Protein AF-A0A373NQC6-F1 (afdb_monomer)

Secondary structure (DSSP, 8-state):
-HHHHHHHHHHSPPSPPSS--HHHHHHHHHHHHHHHHHHHS-GGG-PEETTT-PPPPP-TTS-GGGSPEEEEEETT-SS-EEEEEEETTEEEEEETTEEEE--EEEEEEPPPP-----

Sequence (118 aa):
MKIFLKTLDKLKKPEPSEHECKYDKGWNDAIKKVEELICSYSSADMRIPTDVKLPPEPDKGENPGDWKEYAVTIDGGVLTTSLTYLGDGEWGSVEAYGFEYYPVIAWQPMPPVYKTGR

pLDDT: mean 79.42, std 12.36, range [43.38, 93.25]

Mean predicted aligned error: 12.77 Å

Solvent-accessible surface area (backbone atoms only — not comparable to full-atom values): 7476 Å² total; per-residue (Å²): 109,74,68,58,53,57,52,55,60,71,69,49,72,78,82,83,61,101,73,80,56,78,62,57,62,55,50,43,52,51,52,50,53,50,52,52,55,58,67,67,54,54,83,86,72,66,50,42,39,46,92,80,49,72,79,82,73,60,64,86,87,55,61,74,86,77,55,66,58,25,40,29,34,37,68,95,48,92,62,73,48,74,34,29,64,71,35,100,89,41,33,23,45,81,50,102,89,50,72,52,78,52,64,62,51,25,34,37,78,54,75,80,78,85,72,79,85,127

Structure (mmCIF, N/CA/C/O backbone):
data_AF-A0A373NQC6-F1
#
_entry.id   AF-A0A373NQC6-F1
#
loop_
_atom_site.group_PDB
_atom_site.id
_atom_site.type_symbol
_atom_site.label_atom_id
_atom_site.lab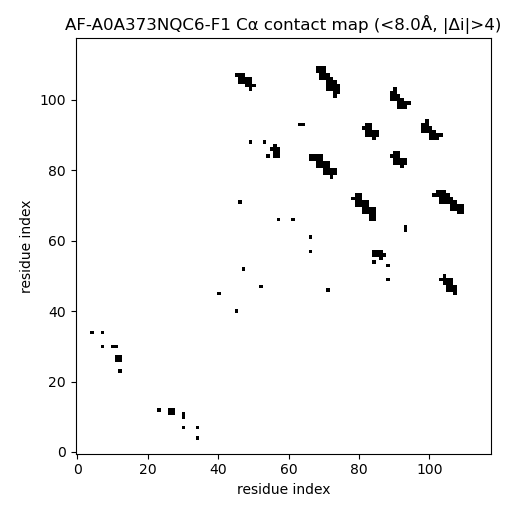el_alt_id
_atom_site.label_comp_id
_atom_site.label_asym_id
_atom_site.label_entity_id
_atom_site.label_seq_id
_atom_site.pdbx_PDB_ins_code
_atom_site.Cartn_x
_atom_site.Cartn_y
_atom_site.Cartn_z
_atom_site.occupancy
_atom_site.B_iso_or_equiv
_atom_site.auth_seq_id
_atom_site.auth_comp_id
_atom_site.auth_asym_id
_atom_site.auth_atom_id
_atom_site.pdbx_PDB_model_num
ATOM 1 N N . MET A 1 1 ? -2.101 6.024 9.386 1.00 64.69 1 MET A N 1
ATOM 2 C CA . MET A 1 1 ? -2.944 5.763 10.578 1.00 64.69 1 MET A CA 1
ATOM 3 C C . MET A 1 1 ? -3.332 6.996 11.404 1.00 64.69 1 MET A C 1
ATOM 5 O O . MET A 1 1 ? -4.506 7.125 11.722 1.00 64.69 1 MET A O 1
ATOM 9 N N . LYS A 1 2 ? -2.421 7.939 11.714 1.00 62.31 2 LYS A N 1
ATOM 10 C CA . LYS A 1 2 ? -2.741 9.141 12.529 1.00 62.31 2 LYS A CA 1
ATOM 11 C C . LYS A 1 2 ? -3.939 9.963 12.026 1.00 62.31 2 LYS A C 1
ATOM 13 O O . LYS A 1 2 ? -4.661 10.531 12.832 1.00 62.31 2 LYS A O 1
ATOM 18 N N . ILE A 1 3 ? -4.151 10.029 10.709 1.00 70.19 3 ILE A N 1
ATOM 19 C CA . ILE A 1 3 ? -5.297 10.735 10.111 1.00 70.19 3 ILE A CA 1
ATOM 20 C C . ILE A 1 3 ? -6.610 10.003 10.419 1.00 70.19 3 ILE A C 1
ATOM 22 O O . ILE A 1 3 ? -7.570 10.644 10.821 1.00 70.19 3 ILE A O 1
ATOM 26 N N . PHE A 1 4 ? -6.635 8.671 10.306 1.00 69.38 4 PHE A N 1
ATOM 27 C CA . PHE A 1 4 ? -7.820 7.860 10.599 1.00 69.38 4 PHE A CA 1
ATOM 28 C C . PHE A 1 4 ? -8.209 7.930 12.081 1.00 69.38 4 PHE A C 1
ATOM 30 O O . PHE A 1 4 ? -9.370 8.169 12.389 1.00 69.38 4 PHE A O 1
ATOM 37 N N . LEU A 1 5 ? -7.231 7.840 12.992 1.00 76.94 5 LEU A N 1
ATOM 38 C CA . LEU A 1 5 ? -7.463 8.010 14.434 1.00 76.94 5 LEU A CA 1
ATOM 39 C C . LEU A 1 5 ? -8.009 9.409 14.764 1.00 76.94 5 LEU A C 1
ATOM 41 O O . LEU A 1 5 ? -8.967 9.536 15.513 1.00 76.94 5 LEU A O 1
ATOM 45 N N . LYS A 1 6 ? -7.475 10.465 14.133 1.00 79.06 6 LYS A N 1
ATOM 46 C CA . LYS A 1 6 ? -8.026 11.827 14.262 1.00 79.06 6 LYS A CA 1
ATOM 47 C C . LYS A 1 6 ? -9.458 11.945 13.737 1.00 79.06 6 LYS A C 1
ATOM 49 O O . LYS A 1 6 ? -10.202 12.800 14.205 1.00 79.06 6 LYS A O 1
ATOM 54 N N . THR A 1 7 ? -9.834 11.150 12.739 1.00 82.06 7 THR A N 1
ATOM 55 C CA . THR A 1 7 ? -11.209 11.119 12.229 1.00 82.06 7 THR A CA 1
ATOM 56 C C . THR A 1 7 ? -12.134 10.358 13.176 1.00 82.06 7 THR A C 1
ATOM 58 O O . THR A 1 7 ? -13.230 10.844 13.428 1.00 82.06 7 THR A O 1
ATOM 61 N N . LEU A 1 8 ? -11.696 9.228 13.744 1.00 83.94 8 LEU A N 1
ATOM 62 C CA . LEU A 1 8 ? -12.451 8.491 14.767 1.00 83.94 8 LEU A CA 1
ATOM 63 C C . LEU A 1 8 ? -12.727 9.351 16.001 1.00 83.94 8 LEU A C 1
ATOM 65 O O . LEU A 1 8 ? -13.844 9.353 16.510 1.00 83.94 8 LEU A O 1
ATOM 69 N N . ASP A 1 9 ? -11.747 10.145 16.425 1.00 83.44 9 ASP A N 1
ATOM 70 C CA . ASP A 1 9 ? -11.895 11.033 17.576 1.00 83.44 9 ASP A CA 1
ATOM 71 C C . ASP A 1 9 ? -12.999 12.086 17.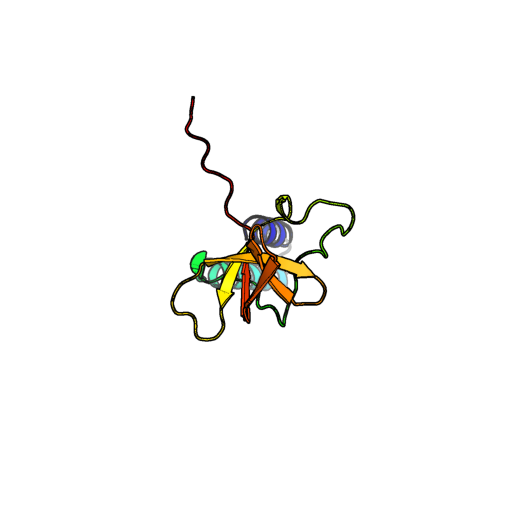364 1.00 83.44 9 ASP A C 1
ATOM 73 O O . ASP A 1 9 ? -13.787 12.361 18.263 1.00 83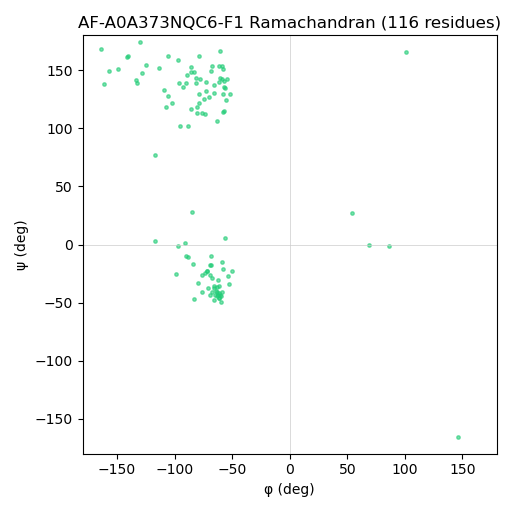.44 9 ASP A O 1
ATOM 77 N N . LYS A 1 10 ? -13.159 12.586 16.129 1.00 86.50 10 LYS A N 1
ATOM 78 C CA . LYS A 1 10 ? -14.260 13.496 15.753 1.00 86.50 10 LYS A CA 1
ATOM 79 C C . LYS A 1 10 ? -15.642 12.835 15.760 1.00 86.50 10 LYS A C 1
ATOM 81 O O . LYS A 1 10 ? -16.643 13.547 15.736 1.00 86.50 10 LYS A O 1
ATOM 86 N N . LEU A 1 11 ? -15.711 11.502 15.730 1.00 84.31 11 LEU A N 1
ATOM 87 C CA . LEU A 1 11 ? -16.964 10.743 15.781 1.00 84.31 11 LEU A CA 1
ATOM 88 C C . LEU A 1 11 ? -17.403 10.430 17.217 1.00 84.31 11 LEU A C 1
ATOM 90 O O . LEU A 1 11 ? -18.542 9.988 17.408 1.00 84.31 11 LEU A O 1
ATOM 94 N N . LYS A 1 12 ? -16.536 10.655 18.216 1.00 83.69 12 LYS A N 1
ATOM 95 C CA . LYS A 1 12 ? -16.886 10.499 19.631 1.00 83.69 12 LYS A CA 1
ATOM 96 C C . LYS A 1 12 ? -17.933 11.536 20.020 1.00 83.69 12 LYS A C 1
ATOM 98 O O . LYS A 1 12 ? -17.864 12.703 19.634 1.00 83.69 12 LYS A O 1
ATOM 103 N N . LYS A 1 13 ? -18.931 11.102 20.782 1.00 80.94 13 LYS A N 1
ATOM 104 C CA . LYS A 1 13 ? -19.932 12.000 21.362 1.00 80.94 13 LYS A CA 1
ATOM 105 C C . LYS A 1 13 ? -19.331 12.709 22.584 1.00 80.94 13 LYS A C 1
ATOM 107 O O . LYS A 1 13 ? -18.570 12.060 23.306 1.00 80.94 13 LYS A O 1
ATOM 112 N N . PRO A 1 14 ? -19.645 14.000 22.813 1.00 74.44 14 PRO A N 1
ATOM 113 C CA . PRO A 1 14 ? -19.171 14.740 23.982 1.00 74.44 14 PRO A CA 1
ATOM 114 C C . PRO A 1 14 ? -19.613 14.069 25.291 1.00 74.44 14 PRO A C 1
ATOM 116 O O . PRO A 1 14 ? -20.620 13.360 25.323 1.00 74.44 14 PRO A O 1
ATOM 119 N N . GLU A 1 15 ? -18.844 14.286 26.360 1.00 63.22 15 GLU A N 1
ATOM 120 C CA . GLU A 1 15 ? -19.167 13.799 27.707 1.00 63.22 15 GLU A CA 1
ATOM 121 C C . GLU A 1 15 ? -20.534 14.315 28.196 1.00 63.22 15 GLU A C 1
ATOM 123 O O . GLU A 1 15 ? -21.003 15.364 27.742 1.00 63.22 15 GLU A O 1
ATOM 128 N N . PRO A 1 16 ? -21.218 13.553 29.068 1.00 55.81 16 PRO A N 1
ATOM 129 C CA . PRO A 1 16 ? -22.667 13.621 29.183 1.00 55.81 16 PRO A CA 1
ATOM 130 C C . PRO A 1 16 ? -23.145 14.935 29.807 1.00 55.81 16 PRO A C 1
ATOM 132 O O . PRO A 1 16 ? -22.752 15.296 30.915 1.00 55.81 16 PRO A O 1
ATOM 135 N N . SER A 1 17 ? -24.066 15.607 29.115 1.00 59.31 17 SER A N 1
ATOM 136 C CA . SER A 1 17 ? -25.042 16.494 29.746 1.00 59.31 17 SER A CA 1
ATOM 137 C C . SER A 1 17 ? -26.174 15.655 30.353 1.00 59.31 17 SER A C 1
ATOM 139 O O . SER A 1 17 ? -26.340 14.485 30.011 1.00 59.31 17 SER A O 1
ATOM 141 N N . GLU A 1 18 ? -26.950 16.246 31.264 1.00 56.12 18 GLU A N 1
ATOM 142 C CA . GLU A 1 18 ? -27.933 15.619 32.175 1.00 56.12 18 GLU A CA 1
ATOM 143 C C . GLU A 1 18 ? -29.055 14.779 31.519 1.00 56.12 18 GLU A C 1
ATOM 145 O O . GLU A 1 18 ? -29.973 14.315 32.194 1.00 56.12 18 GLU A O 1
ATOM 150 N N . HIS A 1 19 ? -29.030 14.570 30.204 1.00 57.47 19 HIS A N 1
ATOM 151 C CA . HIS A 1 19 ? -29.969 13.736 29.461 1.00 57.47 19 HIS A CA 1
ATOM 152 C C . HIS A 1 19 ? -29.211 12.568 28.819 1.00 57.47 19 HIS A C 1
ATOM 154 O O . HIS A 1 19 ? -28.916 12.571 27.625 1.00 57.47 19 HIS A O 1
ATOM 160 N N . GLU A 1 20 ? -28.872 11.560 29.631 1.00 57.19 20 GLU A N 1
ATOM 161 C CA . GLU A 1 20 ? -28.173 10.357 29.168 1.00 57.19 20 GLU A CA 1
ATOM 162 C C . GLU A 1 20 ? -29.021 9.569 28.160 1.00 57.19 20 GLU A C 1
ATOM 164 O O . GLU A 1 20 ? -29.953 8.839 28.510 1.00 57.19 20 GLU A O 1
ATOM 169 N N . CYS A 1 21 ? -28.645 9.636 26.886 1.00 60.75 21 CYS A N 1
ATOM 170 C CA . CYS A 1 21 ? -29.094 8.666 25.906 1.00 60.75 21 CYS A CA 1
ATOM 171 C C . CYS A 1 21 ? -28.232 7.402 26.051 1.00 60.75 21 CYS A C 1
ATOM 173 O O . CYS A 1 21 ? -27.036 7.411 25.761 1.00 60.75 21 CYS A O 1
ATOM 175 N N . LYS A 1 22 ? -28.828 6.280 26.480 1.00 61.91 22 LYS A N 1
ATOM 176 C CA . LYS A 1 22 ? -28.145 4.974 26.645 1.00 61.91 22 LYS A CA 1
ATOM 177 C C . LYS A 1 22 ? -27.323 4.525 25.422 1.00 61.91 22 LYS A C 1
ATOM 179 O O . LYS A 1 22 ? -26.407 3.718 25.557 1.00 61.91 22 LYS A O 1
ATOM 184 N N . TYR A 1 23 ? -27.655 5.039 24.237 1.00 62.22 23 TYR A N 1
ATOM 185 C CA . TYR A 1 23 ? -26.984 4.728 22.979 1.00 62.22 23 TYR A CA 1
ATOM 186 C C . TYR A 1 23 ? -25.623 5.435 22.823 1.00 62.22 23 TYR A C 1
ATOM 188 O O . TYR A 1 23 ? -24.741 4.880 22.172 1.00 62.22 23 TYR A O 1
ATOM 196 N N . ASP A 1 24 ? -25.400 6.587 23.467 1.00 70.31 24 ASP A N 1
ATOM 197 C CA . ASP A 1 24 ? -24.149 7.353 23.331 1.00 70.31 24 ASP A CA 1
ATOM 198 C C . ASP A 1 24 ? -22.965 6.660 24.027 1.00 70.31 24 ASP A C 1
ATOM 200 O O . ASP A 1 24 ? -21.859 6.612 23.484 1.00 70.31 24 ASP A O 1
ATOM 204 N N . LYS A 1 25 ? -23.207 6.025 25.185 1.00 75.12 25 LYS A N 1
ATOM 205 C CA . LYS A 1 25 ? -22.207 5.188 25.877 1.00 75.12 25 LYS A CA 1
ATOM 206 C C . LYS A 1 25 ? -21.786 3.989 25.021 1.00 75.12 25 LYS A C 1
ATOM 208 O O . LYS A 1 25 ? -20.596 3.706 24.910 1.00 75.12 25 LYS A O 1
ATOM 213 N N . GLY A 1 26 ? -22.749 3.314 24.386 1.00 82.94 26 GLY A N 1
ATOM 214 C CA . GLY A 1 26 ? -22.476 2.179 23.499 1.00 82.94 26 GLY A CA 1
ATOM 215 C C . GLY A 1 26 ? -21.695 2.576 22.242 1.00 82.94 26 GLY A C 1
ATOM 216 O O . GLY A 1 26 ? -20.801 1.849 21.817 1.00 82.94 26 GLY A O 1
ATOM 217 N N . TRP A 1 27 ? -21.984 3.752 21.680 1.00 85.69 27 TRP A N 1
ATOM 218 C CA . TRP A 1 27 ? -21.269 4.288 20.521 1.00 85.69 27 TRP A CA 1
ATOM 219 C C . TRP A 1 27 ? -19.804 4.616 20.832 1.00 85.69 27 TRP A C 1
ATOM 221 O O . TRP A 1 27 ? -18.906 4.199 20.100 1.00 85.69 27 TRP A O 1
ATOM 231 N N . ASN A 1 28 ? -19.546 5.311 21.943 1.00 85.69 28 ASN A N 1
ATOM 232 C CA . ASN A 1 28 ? -18.181 5.645 22.346 1.00 85.69 28 ASN A CA 1
ATOM 233 C C . ASN A 1 28 ? -17.360 4.389 22.714 1.00 85.69 28 ASN A C 1
ATOM 235 O O . ASN A 1 28 ? -16.178 4.326 22.373 1.00 85.69 28 ASN A O 1
ATOM 239 N N . ASP A 1 29 ? -17.973 3.367 23.330 1.00 87.12 29 ASP A N 1
ATOM 240 C CA . ASP A 1 29 ? -17.316 2.071 23.584 1.00 87.12 29 ASP A CA 1
ATOM 241 C C . ASP A 1 29 ? -16.943 1.346 22.278 1.00 87.12 29 ASP A C 1
ATOM 243 O O . ASP A 1 29 ? -15.836 0.820 22.143 1.00 87.12 29 ASP A O 1
ATOM 247 N N . ALA A 1 30 ? -17.827 1.377 21.275 1.00 88.06 30 ALA A N 1
ATOM 248 C CA . ALA A 1 30 ? -17.549 0.799 19.962 1.00 88.06 30 ALA A CA 1
ATOM 249 C C . ALA A 1 30 ? -16.380 1.507 19.257 1.00 88.06 30 ALA A C 1
ATOM 251 O O . ALA A 1 30 ? -15.485 0.837 18.741 1.00 88.06 30 ALA A O 1
ATOM 252 N N . ILE A 1 31 ? -16.340 2.847 19.282 1.00 88.31 31 ILE A N 1
ATOM 253 C CA . ILE A 1 31 ? -15.211 3.618 18.735 1.00 88.31 31 ILE A CA 1
ATOM 254 C C . ILE A 1 31 ? -13.909 3.241 19.445 1.00 88.31 31 ILE A C 1
ATOM 256 O O . ILE A 1 31 ? -12.905 2.997 18.778 1.00 88.31 31 ILE A O 1
ATOM 260 N N . LYS A 1 32 ? -13.923 3.134 20.779 1.00 86.69 32 LYS A N 1
ATOM 261 C CA . LYS A 1 32 ? -12.737 2.768 21.560 1.00 86.69 32 LYS A CA 1
ATOM 262 C C . LYS A 1 32 ? -12.196 1.386 21.178 1.00 86.69 32 LYS A C 1
ATOM 264 O O . LYS A 1 32 ? -10.997 1.240 20.970 1.00 86.69 32 LYS A O 1
ATOM 269 N N . LYS A 1 33 ? -13.067 0.388 21.006 1.00 87.19 33 LYS A N 1
ATOM 270 C CA . LYS A 1 33 ? -12.660 -0.957 20.556 1.00 87.19 33 LYS A CA 1
ATOM 271 C C . LYS A 1 33 ? -12.050 -0.952 19.155 1.00 87.19 33 LYS A C 1
ATOM 273 O O . LYS A 1 33 ? -11.105 -1.691 18.896 1.00 87.19 33 LYS A O 1
ATOM 278 N N . VAL A 1 34 ? -12.559 -0.109 18.255 1.00 85.12 34 VAL A N 1
ATOM 279 C CA . VAL A 1 34 ? -11.971 0.079 16.919 1.00 85.12 34 VAL A CA 1
ATOM 280 C C . VAL A 1 34 ? -10.597 0.751 17.015 1.00 85.12 34 VAL A C 1
ATOM 282 O O . VAL A 1 34 ? -9.673 0.328 16.325 1.00 85.12 34 VAL A O 1
ATOM 285 N N . GLU A 1 35 ? -10.427 1.752 17.885 1.00 83.44 35 GLU A N 1
ATOM 286 C CA . GLU A 1 35 ? -9.122 2.377 18.145 1.00 83.44 35 GLU A CA 1
ATOM 287 C C . GLU A 1 35 ? -8.109 1.367 18.700 1.00 83.44 35 GLU A C 1
ATOM 289 O O . GLU A 1 35 ? -6.984 1.310 18.206 1.00 83.44 35 GLU A O 1
ATOM 294 N N . GLU A 1 36 ? -8.505 0.542 19.674 1.00 84.31 36 GLU A N 1
ATOM 295 C CA . GLU A 1 36 ? -7.666 -0.514 20.255 1.00 84.31 36 GLU A CA 1
ATOM 296 C C . GLU A 1 36 ? -7.263 -1.558 19.207 1.00 84.31 36 GLU A C 1
ATOM 298 O O . GLU A 1 36 ? -6.082 -1.888 19.096 1.00 84.31 36 GLU A O 1
ATOM 303 N N . LEU A 1 37 ? -8.212 -2.018 18.383 1.00 81.75 37 LEU A N 1
ATOM 304 C CA . LEU A 1 37 ? -7.940 -2.953 17.291 1.00 81.75 37 LEU A CA 1
ATOM 305 C C . LEU A 1 37 ? -6.930 -2.363 16.302 1.00 81.75 37 LEU A C 1
ATOM 307 O O . LEU A 1 37 ? -5.928 -2.995 15.989 1.00 81.75 37 LEU A O 1
ATOM 311 N N . ILE A 1 38 ? -7.147 -1.130 15.850 1.00 74.56 38 ILE A N 1
ATOM 312 C CA . ILE A 1 38 ? -6.260 -0.452 14.899 1.00 74.56 38 ILE A CA 1
ATOM 313 C C . ILE A 1 38 ? -4.864 -0.224 15.491 1.00 74.56 38 ILE A C 1
ATOM 315 O O . ILE A 1 38 ? -3.872 -0.407 14.790 1.00 74.56 38 ILE A O 1
ATOM 319 N N . CYS A 1 39 ? -4.772 0.141 16.772 1.00 69.88 39 CYS A N 1
ATOM 320 C CA . CYS A 1 39 ? -3.494 0.321 17.464 1.00 69.88 39 CYS A CA 1
ATOM 321 C C . CYS A 1 39 ? -2.769 -1.002 17.750 1.00 69.88 39 CYS A C 1
ATOM 323 O O . CYS A 1 39 ? -1.552 -0.9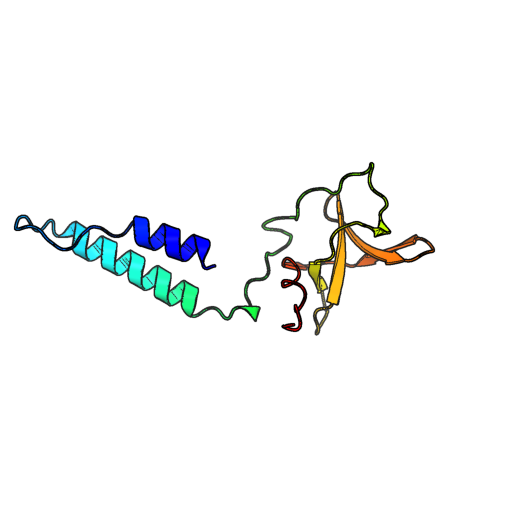86 17.924 1.00 69.88 39 CYS A O 1
ATOM 325 N N . SER A 1 40 ? -3.488 -2.128 17.804 1.00 71.44 40 SER A N 1
ATOM 326 C CA . SER A 1 40 ? -2.886 -3.456 17.975 1.00 71.44 40 SER A CA 1
ATOM 327 C C . SER A 1 40 ? -2.137 -3.942 16.729 1.00 71.44 40 SER A C 1
ATOM 329 O O . SER A 1 40 ? -1.218 -4.749 16.850 1.00 71.44 40 SER A O 1
ATOM 331 N N . TYR A 1 41 ? -2.468 -3.416 15.544 1.00 62.16 41 TYR A N 1
ATOM 332 C CA . TYR A 1 41 ? -1.713 -3.693 14.325 1.00 62.16 41 TYR A CA 1
ATOM 333 C C . TYR A 1 41 ? -0.384 -2.927 14.323 1.00 62.16 41 TYR A C 1
ATOM 335 O O . TYR A 1 41 ? -0.336 -1.699 14.445 1.00 62.16 41 TYR A O 1
ATOM 343 N N . SER A 1 42 ? 0.716 -3.662 14.146 1.00 55.53 42 SER A N 1
ATOM 344 C CA . SER A 1 42 ? 2.053 -3.095 13.978 1.00 55.53 42 SER A CA 1
ATOM 345 C C . SER A 1 42 ? 2.100 -2.192 12.742 1.00 55.53 42 SER A C 1
ATOM 347 O O . SER A 1 42 ? 1.518 -2.497 11.704 1.00 55.53 42 SER A O 1
ATOM 349 N N . SER A 1 43 ? 2.857 -1.091 12.808 1.00 55.41 43 SER A N 1
ATOM 350 C CA . SER A 1 43 ? 3.127 -0.231 11.636 1.00 55.41 43 SER A CA 1
ATOM 351 C C . SER A 1 43 ? 3.787 -0.985 10.479 1.00 55.41 43 SER A C 1
ATOM 353 O O . SER A 1 43 ? 3.684 -0.543 9.339 1.00 55.41 43 SER A O 1
ATOM 355 N N . ALA A 1 44 ? 4.417 -2.129 10.761 1.00 50.06 44 ALA A N 1
ATOM 356 C CA . ALA A 1 44 ? 4.996 -3.009 9.754 1.00 50.06 44 ALA A CA 1
ATOM 357 C C . ALA A 1 44 ? 3.944 -3.795 8.943 1.00 50.06 44 ALA A C 1
ATOM 359 O O . ALA A 1 44 ? 4.216 -4.132 7.793 1.00 50.06 44 ALA A O 1
ATOM 360 N N . ASP A 1 45 ? 2.745 -4.015 9.495 1.00 57.00 45 ASP A N 1
ATOM 361 C CA . ASP A 1 45 ? 1.659 -4.775 8.853 1.00 57.00 45 ASP A CA 1
ATOM 362 C C . ASP A 1 45 ? 0.715 -3.880 8.027 1.00 57.00 45 ASP A C 1
ATOM 364 O O . ASP A 1 45 ? -0.251 -4.352 7.436 1.00 57.00 45 ASP A O 1
ATOM 368 N N . MET A 1 46 ? 0.983 -2.570 7.951 1.00 67.31 46 MET A N 1
ATOM 369 C CA . MET A 1 46 ? 0.133 -1.579 7.269 1.00 67.31 46 MET A CA 1
ATOM 370 C C . MET A 1 46 ? 0.396 -1.466 5.761 1.00 67.31 46 MET A C 1
ATOM 372 O O . MET A 1 46 ? 0.209 -0.394 5.176 1.00 67.31 46 MET A O 1
ATOM 376 N N . ARG A 1 47 ? 0.853 -2.544 5.120 1.00 80.00 47 ARG 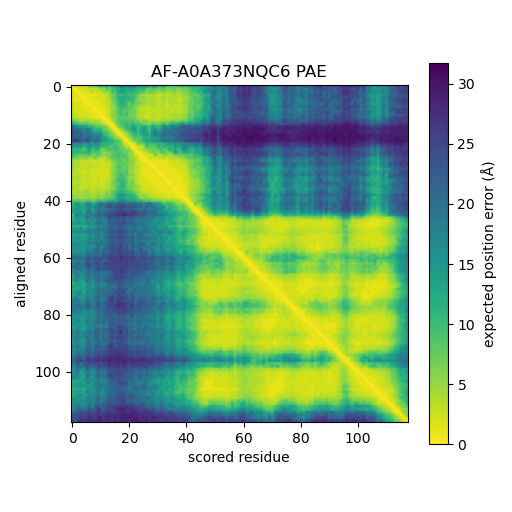A N 1
ATOM 377 C CA . ARG A 1 47 ? 0.978 -2.554 3.661 1.00 80.00 47 ARG A CA 1
ATOM 378 C C . ARG A 1 47 ? -0.403 -2.640 3.038 1.00 80.00 47 ARG A C 1
ATOM 380 O O . ARG A 1 47 ? -1.275 -3.346 3.529 1.00 80.00 47 ARG A O 1
ATOM 387 N N . ILE A 1 48 ? -0.587 -1.890 1.966 1.00 86.56 48 ILE A N 1
ATOM 388 C CA . ILE A 1 48 ? -1.812 -1.863 1.184 1.00 86.56 48 ILE A CA 1
ATOM 389 C C . ILE A 1 48 ? -1.711 -3.009 0.177 1.00 86.56 48 ILE A C 1
ATOM 391 O O . ILE A 1 48 ? -0.798 -2.981 -0.653 1.00 86.56 48 ILE A O 1
ATOM 395 N N . PRO A 1 49 ? -2.595 -4.014 0.244 1.00 89.62 49 PRO A N 1
ATOM 396 C CA . PRO A 1 49 ? -2.636 -5.075 -0.751 1.00 89.62 49 PRO A CA 1
ATOM 397 C C . PRO A 1 49 ? -2.948 -4.517 -2.148 1.00 89.62 49 PRO A C 1
ATOM 399 O O . PRO A 1 49 ? -3.760 -3.594 -2.286 1.00 89.62 49 PRO A O 1
ATOM 402 N N . THR A 1 50 ? -2.286 -5.038 -3.181 1.00 89.38 50 THR A N 1
ATOM 403 C CA . THR A 1 50 ? -2.440 -4.548 -4.565 1.00 89.38 50 THR A CA 1
ATOM 404 C C . THR A 1 50 ? -3.829 -4.826 -5.142 1.00 89.38 50 THR A C 1
ATOM 406 O O . THR A 1 50 ? -4.324 -4.029 -5.934 1.00 89.38 50 THR A O 1
ATOM 409 N N . ASP A 1 51 ? -4.495 -5.886 -4.683 1.00 85.44 51 ASP A N 1
ATOM 410 C CA . ASP A 1 51 ? -5.889 -6.230 -4.993 1.00 85.44 51 ASP A CA 1
ATOM 411 C C . ASP A 1 51 ? -6.907 -5.263 -4.363 1.00 85.44 51 ASP A C 1
ATOM 413 O O . ASP A 1 51 ? -8.003 -5.077 -4.890 1.00 85.44 51 ASP A O 1
ATOM 417 N N . VAL A 1 52 ? -6.546 -4.612 -3.254 1.00 85.38 52 VAL A N 1
ATOM 418 C CA . VAL A 1 52 ? -7.391 -3.612 -2.588 1.00 85.38 52 VAL A CA 1
ATOM 41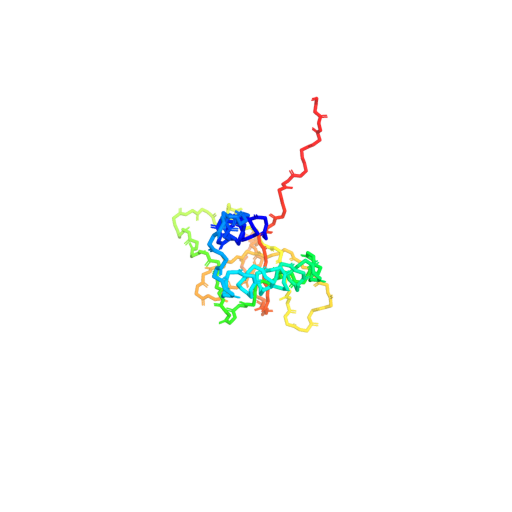9 C C . VAL A 1 52 ? -7.239 -2.241 -3.236 1.00 85.38 52 VAL A C 1
ATOM 421 O O . VAL A 1 52 ? -8.232 -1.540 -3.453 1.00 85.38 52 VAL A O 1
ATOM 424 N N . LYS A 1 53 ? -5.998 -1.803 -3.478 1.00 88.38 53 LYS A N 1
ATOM 425 C CA . LYS A 1 53 ? -5.726 -0.470 -4.020 1.00 88.38 53 LYS A CA 1
ATOM 426 C C . LYS A 1 53 ? -4.330 -0.372 -4.622 1.00 88.38 53 LYS A C 1
ATOM 428 O O . LYS A 1 53 ? -3.352 -0.759 -3.990 1.00 88.38 53 LYS A O 1
ATOM 433 N N . LEU A 1 54 ? -4.239 0.292 -5.771 1.00 91.44 54 LEU A N 1
ATOM 434 C CA . LEU A 1 54 ? -2.980 0.650 -6.425 1.00 91.44 54 LEU A CA 1
ATOM 435 C C . LEU A 1 54 ? -2.553 2.097 -6.099 1.00 91.44 54 LEU A C 1
ATOM 437 O O . LEU A 1 54 ? -3.387 2.915 -5.675 1.00 91.44 54 LEU A O 1
ATOM 441 N N . PRO A 1 55 ? -1.257 2.432 -6.245 1.00 91.12 55 PRO A N 1
ATOM 442 C CA . PRO A 1 55 ? -0.797 3.814 -6.210 1.00 91.12 55 PRO A CA 1
ATOM 443 C C . PRO A 1 55 ? -1.437 4.653 -7.329 1.00 91.12 55 PRO A C 1
ATOM 445 O O . PRO A 1 55 ? -2.046 4.110 -8.248 1.00 91.12 55 PRO A O 1
ATOM 448 N N . PRO A 1 56 ? -1.323 5.990 -7.266 1.00 91.06 56 PRO A N 1
ATOM 449 C CA . PRO A 1 56 ? -1.691 6.838 -8.393 1.00 91.06 56 PRO A CA 1
ATOM 450 C C . PRO A 1 56 ? -0.900 6.455 -9.648 1.00 91.06 56 PRO A C 1
ATOM 452 O O . PRO A 1 56 ? 0.298 6.192 -9.548 1.00 91.06 56 PRO A O 1
ATOM 455 N N . GLU A 1 57 ? -1.564 6.478 -10.802 1.00 91.50 57 GLU 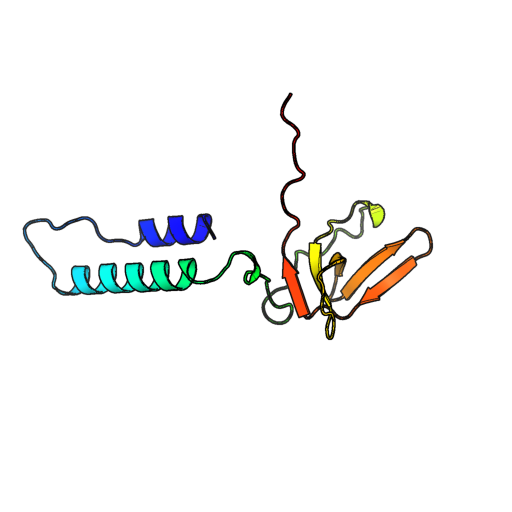A N 1
ATOM 456 C CA . GLU A 1 57 ? -0.915 6.259 -12.097 1.00 91.50 57 GLU A CA 1
ATOM 457 C C . GLU A 1 57 ? 0.228 7.269 -12.317 1.00 91.50 57 GLU A C 1
ATOM 459 O O . GLU A 1 57 ? 0.047 8.458 -12.015 1.00 91.50 57 GLU A O 1
ATOM 464 N N . PRO A 1 58 ? 1.401 6.819 -12.802 1.00 88.25 58 PRO A N 1
ATOM 465 C CA . PRO A 1 58 ? 2.533 7.698 -13.063 1.00 88.25 58 PRO A CA 1
ATOM 466 C C . PRO A 1 58 ? 2.253 8.640 -14.242 1.00 88.25 58 PRO A C 1
ATOM 468 O O . PRO A 1 58 ? 1.536 8.296 -15.188 1.00 88.25 58 PRO A O 1
ATOM 471 N N . ASP A 1 59 ? 2.844 9.838 -14.206 1.00 85.75 59 ASP A N 1
ATOM 472 C CA . ASP A 1 59 ? 2.787 10.761 -15.337 1.00 85.75 59 ASP A CA 1
ATOM 473 C C . ASP A 1 59 ? 3.750 10.287 -16.434 1.00 85.75 59 ASP A C 1
ATOM 475 O O . ASP A 1 59 ? 4.972 10.312 -16.279 1.00 85.75 59 ASP A O 1
ATOM 479 N N . LYS A 1 60 ? 3.186 9.866 -17.570 1.00 77.94 60 LYS A N 1
ATOM 480 C CA . LYS A 1 60 ? 3.946 9.381 -18.733 1.00 77.94 60 LYS A CA 1
ATOM 481 C C . LYS A 1 60 ? 4.759 10.488 -19.423 1.00 77.94 60 LYS A C 1
ATOM 483 O O . LYS A 1 60 ? 5.550 10.180 -20.310 1.00 77.94 60 LYS A O 1
ATOM 488 N N . GLY A 1 61 ? 4.551 11.757 -19.058 1.00 77.94 61 GLY A N 1
ATOM 489 C CA . GLY A 1 61 ? 5.368 12.890 -19.496 1.00 77.94 61 GLY A CA 1
ATOM 490 C C . GLY A 1 61 ? 6.642 13.107 -18.671 1.00 77.94 61 GLY A C 1
ATOM 491 O O . GLY A 1 61 ? 7.540 13.810 -19.136 1.00 77.94 61 GLY A O 1
ATOM 492 N N . GLU A 1 62 ? 6.741 12.517 -17.476 1.00 78.12 62 GLU A N 1
ATOM 493 C CA . GLU A 1 62 ? 7.934 12.586 -16.627 1.00 78.12 62 GLU A CA 1
ATOM 494 C C . GLU A 1 62 ? 8.951 11.500 -17.002 1.00 78.12 62 GLU A C 1
ATOM 496 O O . GLU A 1 62 ? 8.603 10.433 -17.513 1.00 78.12 62 GLU A O 1
ATOM 501 N N . ASN A 1 63 ? 10.232 11.767 -16.738 1.00 78.44 63 ASN A N 1
ATOM 502 C CA . ASN A 1 63 ? 11.278 10.772 -16.931 1.00 78.44 63 ASN A CA 1
ATOM 503 C C . ASN A 1 63 ? 11.066 9.618 -15.931 1.00 78.44 63 ASN A C 1
ATOM 505 O O . ASN A 1 63 ? 10.948 9.890 -14.735 1.00 78.44 63 ASN A O 1
ATOM 509 N N . PRO A 1 64 ? 11.071 8.345 -16.368 1.00 75.00 64 PRO A N 1
ATOM 510 C CA . PRO A 1 64 ? 10.899 7.200 -15.475 1.00 75.00 64 PRO A CA 1
ATOM 511 C C . PRO A 1 64 ? 11.860 7.161 -14.280 1.00 75.00 64 PRO A C 1
ATOM 513 O O . PRO A 1 64 ? 11.514 6.613 -13.237 1.00 75.00 64 PRO A O 1
ATOM 516 N N . GLY A 1 65 ? 13.052 7.756 -14.403 1.00 76.19 65 GLY A N 1
ATOM 517 C CA . GLY A 1 65 ? 14.015 7.858 -13.300 1.00 76.19 65 GLY A CA 1
ATOM 518 C C . GLY A 1 65 ? 13.590 8.792 -12.158 1.00 76.19 65 GLY A C 1
ATOM 519 O O . GLY A 1 65 ? 14.132 8.683 -11.062 1.00 76.19 65 GLY A O 1
ATOM 520 N N . ASP A 1 66 ? 12.622 9.681 -12.393 1.00 80.44 66 ASP A N 1
ATOM 521 C CA . ASP A 1 66 ? 12.086 10.612 -11.392 1.00 80.44 66 ASP A CA 1
ATOM 522 C C . ASP A 1 66 ? 10.793 10.091 -10.736 1.00 80.44 66 ASP A C 1
ATOM 524 O O . ASP A 1 66 ? 10.222 10.736 -9.848 1.00 80.44 66 ASP A O 1
ATOM 528 N N . TRP A 1 67 ? 10.310 8.917 -11.156 1.00 85.81 67 TRP A N 1
ATOM 529 C CA . TRP A 1 67 ? 9.101 8.318 -10.606 1.00 85.81 67 TRP A CA 1
ATOM 530 C C . TRP A 1 67 ? 9.291 7.877 -9.152 1.00 85.81 67 TRP A C 1
ATOM 532 O O . TRP A 1 67 ? 10.386 7.588 -8.672 1.00 85.81 67 TRP A O 1
ATOM 542 N N . LYS A 1 68 ? 8.181 7.839 -8.411 1.00 87.94 68 LYS A N 1
ATOM 543 C CA . LYS A 1 68 ? 8.202 7.538 -6.977 1.00 87.94 68 LYS A CA 1
ATOM 544 C C . LYS A 1 68 ? 8.485 6.063 -6.720 1.00 87.94 68 LYS A C 1
ATOM 546 O O . LYS A 1 68 ? 7.789 5.192 -7.235 1.00 87.94 68 LYS A O 1
ATOM 551 N N . GLU A 1 69 ? 9.410 5.817 -5.803 1.00 90.38 69 GLU A N 1
ATOM 552 C CA . GLU A 1 69 ? 9.626 4.496 -5.226 1.00 90.38 69 GLU A CA 1
ATOM 553 C C . GLU A 1 69 ? 8.704 4.227 -4.032 1.00 90.38 69 GLU A C 1
ATOM 555 O O . GLU A 1 69 ? 8.361 5.107 -3.230 1.00 90.38 69 GLU A O 1
ATOM 560 N N . TYR A 1 70 ? 8.354 2.957 -3.883 1.00 91.38 70 TYR A N 1
ATOM 561 C CA . TYR A 1 70 ? 7.517 2.436 -2.815 1.00 91.38 70 TYR A CA 1
ATOM 562 C C . TYR A 1 70 ? 8.215 1.258 -2.150 1.00 91.38 70 TYR A C 1
ATOM 564 O O . TYR A 1 70 ? 8.910 0.486 -2.805 1.00 91.38 70 TYR A O 1
ATOM 572 N N . ALA A 1 71 ? 7.993 1.083 -0.849 1.00 91.19 71 ALA A N 1
ATOM 573 C CA . ALA A 1 71 ? 8.382 -0.154 -0.188 1.00 91.19 71 ALA A CA 1
ATOM 574 C C . ALA A 1 71 ? 7.336 -1.226 -0.507 1.00 91.19 71 ALA A C 1
ATOM 576 O O . ALA A 1 71 ? 6.154 -1.064 -0.195 1.00 91.19 71 ALA A O 1
ATOM 577 N N . VAL A 1 72 ? 7.771 -2.325 -1.110 1.00 91.69 72 VAL A N 1
ATOM 578 C CA . VAL A 1 72 ? 6.898 -3.370 -1.645 1.00 91.69 72 VAL A CA 1
ATOM 579 C C . VAL A 1 72 ? 7.231 -4.739 -1.070 1.00 91.69 72 VAL A C 1
ATOM 581 O O . VAL A 1 72 ? 8.355 -5.008 -0.642 1.00 91.69 72 VAL A O 1
ATOM 584 N N . THR A 1 73 ? 6.229 -5.613 -1.064 1.00 91.12 73 THR A N 1
ATOM 585 C CA . THR A 1 73 ? 6.373 -7.051 -0.815 1.00 91.12 73 THR A CA 1
ATOM 586 C C . THR A 1 73 ? 6.165 -7.779 -2.129 1.00 91.12 73 THR A C 1
ATOM 588 O O . THR A 1 73 ? 5.093 -7.667 -2.727 1.00 91.12 73 THR A O 1
ATOM 591 N N . ILE A 1 74 ? 7.194 -8.493 -2.571 1.00 91.06 74 ILE A N 1
ATOM 592 C CA . ILE A 1 74 ? 7.146 -9.324 -3.773 1.00 91.06 74 ILE A CA 1
ATOM 593 C C . ILE A 1 74 ? 6.489 -10.659 -3.410 1.00 91.06 74 ILE A C 1
ATOM 595 O O . ILE A 1 74 ? 6.704 -11.166 -2.307 1.00 91.06 74 ILE A O 1
ATOM 599 N N . ASP A 1 75 ? 5.693 -11.223 -4.315 1.00 91.25 75 ASP A N 1
ATOM 600 C CA . ASP A 1 75 ? 5.126 -12.560 -4.142 1.00 91.25 75 ASP A CA 1
ATOM 601 C C . ASP A 1 75 ? 6.239 -13.606 -3.963 1.00 91.25 75 ASP A C 1
ATOM 603 O O . ASP A 1 75 ? 7.218 -13.633 -4.708 1.00 91.25 75 ASP A O 1
ATOM 607 N N . GLY A 1 76 ? 6.136 -14.436 -2.926 1.00 86.00 76 GLY A N 1
ATOM 608 C CA . GLY A 1 76 ? 7.202 -15.361 -2.517 1.00 86.00 76 GLY A CA 1
ATOM 609 C C . GLY A 1 76 ? 8.463 -14.700 -1.930 1.00 86.00 76 GLY A C 1
ATOM 610 O O . GLY A 1 76 ? 9.394 -15.404 -1.536 1.00 86.00 76 GLY A O 1
ATOM 611 N N . GLY A 1 77 ? 8.511 -13.368 -1.832 1.00 85.00 77 GLY A N 1
ATOM 612 C CA . GLY A 1 77 ? 9.617 -12.616 -1.247 1.00 85.00 77 GLY A CA 1
ATOM 613 C C . GLY A 1 77 ? 9.583 -12.615 0.284 1.00 85.00 77 GLY A C 1
ATOM 614 O O . GLY A 1 77 ? 8.578 -12.270 0.900 1.00 85.00 77 GLY A O 1
ATOM 615 N N . VAL A 1 78 ? 10.708 -12.961 0.916 1.00 77.56 78 VAL A N 1
ATOM 616 C CA . VAL A 1 78 ? 10.844 -12.957 2.390 1.00 77.56 78 VAL A CA 1
ATOM 617 C C . VAL A 1 78 ? 11.096 -11.549 2.934 1.00 77.56 78 VAL A C 1
ATOM 619 O O . VAL A 1 78 ? 10.669 -11.209 4.037 1.00 77.56 78 VAL A O 1
ATOM 622 N N . LEU A 1 79 ? 11.805 -10.724 2.164 1.00 80.75 79 LEU A N 1
ATOM 623 C CA . LEU A 1 79 ? 12.169 -9.363 2.534 1.00 80.75 79 LEU A CA 1
ATOM 624 C C . LEU A 1 79 ? 11.473 -8.366 1.624 1.00 80.75 79 LEU A C 1
ATOM 626 O O . LEU A 1 79 ? 11.195 -8.638 0.457 1.00 80.75 79 LEU A O 1
ATOM 630 N N . THR A 1 80 ? 11.237 -7.180 2.167 1.00 83.69 80 THR A N 1
ATOM 631 C CA . THR A 1 80 ? 10.785 -6.057 1.359 1.00 83.69 80 THR A CA 1
ATOM 632 C C . THR A 1 80 ? 11.909 -5.341 0.674 1.00 83.69 80 THR A C 1
ATOM 634 O O . THR A 1 80 ? 12.999 -5.203 1.224 1.00 83.69 80 THR A O 1
ATOM 637 N N . THR A 1 81 ? 11.574 -4.816 -0.493 1.00 89.38 81 THR A N 1
ATOM 638 C CA . THR A 1 81 ? 12.466 -4.035 -1.336 1.00 89.38 81 THR A CA 1
ATOM 639 C C . THR A 1 81 ? 11.778 -2.738 -1.759 1.00 89.38 81 THR A C 1
ATOM 641 O O . THR A 1 81 ? 10.602 -2.522 -1.448 1.00 89.38 81 THR A O 1
ATOM 644 N N . SER A 1 82 ? 12.513 -1.859 -2.432 1.00 90.75 82 SER A N 1
ATOM 645 C CA . SER A 1 82 ? 11.962 -0.710 -3.141 1.00 90.75 82 SER A CA 1
ATOM 646 C C . SER A 1 82 ? 11.683 -1.072 -4.597 1.00 90.75 82 SER A C 1
ATOM 648 O O . SER A 1 82 ? 12.511 -1.714 -5.235 1.00 90.75 82 SER A O 1
ATOM 650 N N . LEU A 1 83 ? 10.518 -0.674 -5.113 1.00 92.12 83 LEU A N 1
ATOM 651 C CA . LEU A 1 83 ? 10.192 -0.717 -6.543 1.00 92.12 83 LEU A CA 1
ATOM 652 C C . LEU A 1 83 ? 9.385 0.521 -6.940 1.00 92.12 83 LEU A C 1
ATOM 654 O O . LEU A 1 83 ? 8.755 1.170 -6.097 1.00 92.12 83 LEU A O 1
ATOM 658 N N . THR A 1 84 ? 9.362 0.798 -8.238 1.00 92.81 84 THR A N 1
ATOM 659 C CA . THR A 1 84 ? 8.558 1.851 -8.855 1.00 92.81 84 THR A CA 1
ATOM 660 C C . THR A 1 84 ? 7.255 1.261 -9.389 1.00 92.81 84 THR A C 1
ATOM 662 O O . THR A 1 84 ? 7.238 0.164 -9.953 1.00 92.81 84 THR A O 1
ATOM 665 N N . TYR A 1 85 ? 6.150 1.985 -9.205 1.00 92.94 85 TYR A N 1
ATOM 666 C CA . TYR A 1 85 ? 4.876 1.650 -9.843 1.00 92.94 85 TYR A CA 1
ATOM 667 C C . TYR A 1 85 ? 4.887 2.167 -11.283 1.00 92.94 85 TYR A C 1
ATOM 669 O O . TYR A 1 85 ? 5.028 3.370 -11.499 1.00 92.94 85 TYR A O 1
ATOM 677 N N . LEU A 1 86 ? 4.770 1.259 -12.252 1.00 90.94 86 LEU A N 1
ATOM 678 C CA . LEU A 1 86 ? 4.883 1.563 -13.684 1.00 90.94 86 LEU A CA 1
ATOM 679 C C . LEU A 1 86 ? 3.532 1.922 -14.322 1.00 90.94 86 LEU A C 1
ATOM 681 O O . LEU A 1 86 ? 3.494 2.428 -15.443 1.00 90.94 86 LEU A O 1
ATOM 685 N N . GLY A 1 87 ? 2.443 1.714 -13.581 1.00 90.62 87 GLY A N 1
ATOM 686 C CA . GLY A 1 87 ? 1.073 1.911 -14.039 1.00 90.62 87 GLY A CA 1
ATOM 687 C C . GLY A 1 87 ? 0.390 0.601 -14.411 1.00 90.62 87 GLY A C 1
ATOM 688 O O . GLY A 1 87 ? 1.035 -0.439 -14.521 1.00 90.62 87 GLY A O 1
ATOM 689 N N . ASP A 1 88 ? -0.935 0.646 -14.547 1.00 90.56 88 ASP A N 1
ATOM 690 C CA . ASP A 1 88 ? -1.763 -0.499 -14.962 1.00 90.56 88 ASP A CA 1
ATOM 691 C C . ASP A 1 88 ? -1.568 -1.780 -14.105 1.00 90.56 88 ASP A C 1
ATOM 693 O O . ASP A 1 88 ? -1.802 -2.901 -14.554 1.00 90.56 88 ASP A O 1
ATOM 697 N N . GLY A 1 89 ? -1.163 -1.627 -12.838 1.00 90.31 89 GLY A N 1
ATOM 698 C CA . GLY A 1 89 ? -0.881 -2.741 -11.923 1.00 90.31 89 GLY A CA 1
ATOM 699 C C . GLY A 1 89 ? 0.543 -3.303 -11.999 1.00 90.31 89 GLY A C 1
ATOM 700 O O . GLY A 1 89 ? 0.872 -4.201 -11.223 1.00 90.31 89 GLY A O 1
ATOM 701 N N . GLU A 1 90 ? 1.397 -2.773 -12.875 1.00 92.38 90 GLU A N 1
ATOM 702 C CA . GLU A 1 90 ? 2.767 -3.244 -13.069 1.00 92.38 90 GLU A CA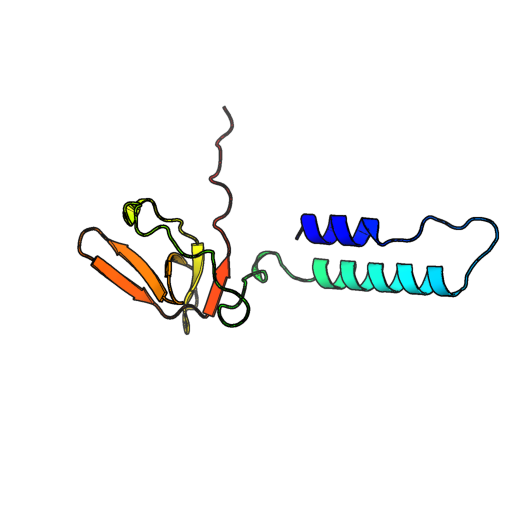 1
ATOM 703 C C . GLU A 1 90 ? 3.771 -2.535 -12.151 1.00 92.38 90 GLU A C 1
ATOM 705 O O . GLU A 1 90 ? 3.662 -1.347 -11.830 1.00 92.38 90 GLU A O 1
ATOM 710 N N . TRP A 1 91 ? 4.785 -3.290 -11.729 1.00 93.12 91 TRP A N 1
ATOM 711 C CA . TRP A 1 91 ? 5.834 -2.842 -10.818 1.00 93.12 91 TRP A CA 1
ATOM 712 C C . TRP A 1 91 ? 7.192 -3.265 -11.345 1.00 93.12 91 TRP A C 1
ATOM 714 O O . TRP A 1 91 ? 7.341 -4.393 -11.821 1.00 93.12 91 TRP A O 1
ATOM 724 N N . GLY A 1 92 ? 8.192 -2.402 -11.193 1.00 90.81 92 GLY A N 1
ATOM 725 C CA . GLY A 1 92 ? 9.544 -2.754 -11.592 1.00 90.81 92 GLY A CA 1
ATOM 726 C C . GLY A 1 92 ? 10.633 -1.857 -11.034 1.00 90.81 92 GLY A C 1
ATOM 727 O O . GLY A 1 92 ? 10.359 -0.801 -10.457 1.00 90.81 92 GLY A O 1
ATOM 728 N N . SER A 1 93 ? 11.879 -2.305 -11.185 1.00 86.88 93 SER A N 1
ATOM 729 C CA . SER A 1 93 ? 13.038 -1.433 -11.001 1.00 86.88 93 SER A CA 1
ATOM 730 C C . SER A 1 93 ? 13.243 -0.623 -12.280 1.00 86.88 93 SER A C 1
ATOM 732 O O . SER A 1 93 ? 13.074 -1.131 -13.392 1.00 86.88 93 SER A O 1
ATOM 734 N N . VAL A 1 94 ? 13.559 0.661 -12.127 1.00 79.00 94 VAL A N 1
ATOM 735 C CA . VAL A 1 94 ? 13.926 1.523 -13.253 1.00 79.00 94 VAL A CA 1
ATOM 736 C C . VAL A 1 94 ? 15.446 1.522 -13.344 1.00 79.00 94 VAL A C 1
ATOM 738 O O . VAL A 1 94 ? 16.118 2.189 -12.559 1.00 79.00 94 VAL A O 1
ATOM 741 N N . GLU A 1 95 ? 15.997 0.755 -14.280 1.00 71.50 95 GLU A N 1
ATOM 742 C CA . GLU A 1 95 ? 17.434 0.726 -14.546 1.00 71.50 95 GLU A CA 1
ATOM 743 C C . GLU A 1 95 ? 17.770 1.459 -15.848 1.00 71.50 95 GLU A C 1
ATOM 745 O O . GLU A 1 95 ? 16.924 1.677 -16.714 1.00 71.50 95 GLU A O 1
ATOM 750 N N . ALA A 1 96 ? 19.044 1.817 -16.028 1.00 56.16 96 ALA A N 1
ATOM 751 C CA . ALA A 1 96 ? 19.516 2.562 -17.199 1.00 56.16 96 ALA A CA 1
ATOM 752 C C . ALA A 1 96 ? 19.250 1.865 -18.555 1.00 56.16 96 ALA A C 1
ATOM 754 O O . ALA A 1 96 ? 19.349 2.513 -19.596 1.00 56.16 96 ALA A O 1
ATOM 755 N N . TYR A 1 97 ? 18.925 0.566 -18.555 1.00 57.62 97 TYR A N 1
ATOM 756 C CA . TYR A 1 97 ? 18.735 -0.258 -19.755 1.00 57.62 97 TYR A CA 1
ATOM 757 C C . TYR A 1 97 ? 17.311 -0.810 -19.929 1.00 57.62 97 TYR A C 1
ATOM 759 O O . TYR A 1 97 ? 17.071 -1.552 -20.882 1.00 57.62 97 TYR A O 1
ATOM 767 N N . GLY A 1 98 ? 16.364 -0.461 -19.053 1.00 71.75 98 GLY A N 1
ATOM 768 C CA . GLY A 1 98 ? 14.983 -0.938 -19.133 1.00 71.75 98 GLY A CA 1
ATOM 769 C C . GLY A 1 98 ? 14.329 -1.137 -17.768 1.00 71.75 98 GLY A C 1
ATOM 770 O O . GLY A 1 98 ? 14.834 -0.671 -16.748 1.00 71.75 98 GLY A O 1
ATOM 771 N N . PHE A 1 99 ? 13.194 -1.837 -17.776 1.00 80.62 99 PHE A N 1
ATOM 772 C CA . PHE A 1 99 ? 12.440 -2.187 -16.575 1.00 80.62 99 PHE A CA 1
ATOM 773 C C . PHE A 1 99 ? 12.544 -3.683 -16.300 1.00 80.62 99 PHE A C 1
ATOM 775 O O . PHE A 1 99 ? 12.327 -4.495 -17.203 1.00 80.62 99 PHE A O 1
ATOM 782 N N . GLU A 1 100 ? 12.825 -4.044 -15.053 1.00 86.62 100 GLU A N 1
ATOM 783 C CA . GLU A 1 100 ? 12.677 -5.418 -14.582 1.00 86.62 100 GLU A CA 1
ATOM 784 C C . GLU A 1 100 ? 11.389 -5.536 -13.770 1.00 86.62 100 GLU A C 1
ATOM 786 O O . GLU A 1 100 ? 11.198 -4.809 -12.795 1.00 86.62 100 GLU A O 1
ATOM 791 N N . TYR A 1 101 ? 10.491 -6.424 -14.198 1.00 91.19 101 TYR A N 1
ATOM 792 C CA . TYR A 1 101 ? 9.148 -6.551 -13.639 1.00 91.19 101 TYR A CA 1
ATOM 793 C C . TYR A 1 101 ? 9.098 -7.545 -12.486 1.00 91.19 101 TYR A C 1
ATOM 795 O O . TYR A 1 101 ? 9.645 -8.644 -12.575 1.00 91.19 101 TYR A O 1
ATOM 803 N N . TYR A 1 102 ? 8.352 -7.191 -11.440 1.00 91.56 102 TYR A N 1
ATOM 804 C CA . TYR A 1 102 ? 8.206 -8.026 -10.253 1.00 91.56 102 TYR A CA 1
ATOM 805 C C . TYR A 1 102 ? 6.740 -8.167 -9.826 1.00 91.56 102 TYR A C 1
ATOM 807 O O . TYR A 1 102 ? 6.005 -7.176 -9.807 1.00 91.56 102 TYR A O 1
ATOM 815 N N . PRO A 1 103 ? 6.301 -9.373 -9.419 1.00 92.62 103 PRO A N 1
ATOM 816 C CA . PRO A 1 103 ? 4.958 -9.570 -8.889 1.00 92.62 103 PRO A CA 1
ATOM 817 C C . PRO A 1 103 ? 4.863 -8.984 -7.475 1.00 92.62 103 PRO A C 1
ATOM 819 O O . PRO A 1 103 ? 5.479 -9.499 -6.545 1.00 92.62 103 PRO A O 1
ATOM 822 N N . VAL A 1 104 ? 4.094 -7.910 -7.292 1.00 93.25 104 VAL A N 1
ATOM 823 C CA . VAL A 1 104 ? 3.922 -7.236 -5.993 1.00 93.25 104 VAL A CA 1
ATOM 824 C C . VAL A 1 104 ? 2.549 -7.546 -5.401 1.00 93.25 104 VAL A C 1
ATOM 826 O O . VAL A 1 104 ? 1.519 -7.316 -6.035 1.00 93.25 104 VAL A O 1
ATOM 829 N N . ILE A 1 105 ? 2.532 -8.011 -4.149 1.00 92.31 105 ILE A N 1
ATOM 830 C CA . ILE A 1 105 ? 1.298 -8.353 -3.416 1.00 92.31 105 ILE A CA 1
ATOM 831 C C . ILE A 1 105 ? 0.843 -7.249 -2.462 1.00 92.31 105 ILE A C 1
ATOM 833 O O . ILE A 1 105 ? -0.336 -7.148 -2.136 1.00 92.31 105 ILE A O 1
ATOM 837 N N . ALA A 1 106 ? 1.766 -6.407 -1.996 1.00 91.38 106 ALA A N 1
ATOM 838 C CA . ALA A 1 106 ? 1.440 -5.311 -1.094 1.00 91.38 106 ALA A CA 1
ATOM 839 C C . ALA A 1 106 ? 2.491 -4.199 -1.155 1.00 91.38 106 ALA A C 1
ATOM 841 O O . ALA A 1 106 ? 3.678 -4.468 -1.347 1.00 91.38 106 ALA A O 1
ATOM 842 N N . TRP A 1 107 ? 2.075 -2.955 -0.932 1.00 92.06 107 TRP A N 1
ATOM 843 C CA . TRP A 1 107 ? 2.941 -1.780 -1.036 1.00 92.06 107 TRP A CA 1
ATOM 844 C C . TRP A 1 107 ? 2.668 -0.747 0.057 1.00 92.06 107 TRP A C 1
ATOM 846 O O . TRP A 1 107 ? 1.626 -0.742 0.711 1.00 92.06 107 TRP A O 1
ATOM 856 N N . GLN A 1 108 ? 3.619 0.159 0.259 1.00 90.69 108 GLN A N 1
ATOM 857 C CA . GLN A 1 108 ? 3.444 1.352 1.077 1.00 90.69 108 GLN A CA 1
ATOM 858 C C . GLN A 1 108 ? 4.321 2.499 0.551 1.00 90.69 108 GLN A C 1
ATOM 860 O O . GLN A 1 108 ? 5.388 2.246 -0.015 1.00 90.69 108 GLN A O 1
ATOM 865 N N . PRO A 1 109 ? 3.912 3.767 0.743 1.00 89.19 109 PRO A N 1
ATOM 866 C CA . PRO A 1 109 ? 4.771 4.911 0.454 1.00 89.19 109 PRO A CA 1
ATOM 867 C C . PRO A 1 109 ? 6.100 4.794 1.199 1.00 89.19 109 PRO A C 1
ATOM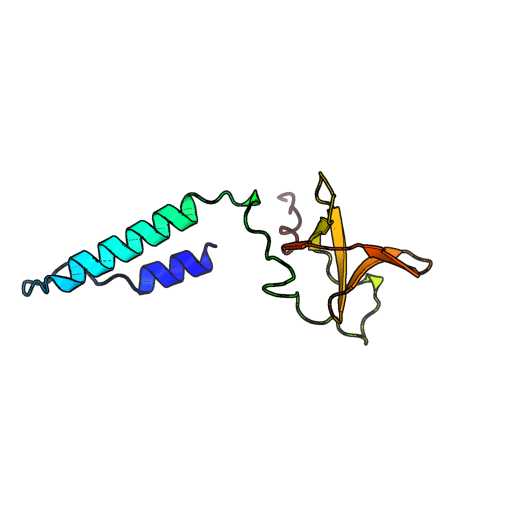 869 O O . PRO A 1 109 ? 6.114 4.375 2.361 1.00 89.19 109 PRO A O 1
ATOM 872 N N . MET A 1 110 ? 7.199 5.202 0.562 1.00 86.56 110 MET A N 1
ATOM 873 C CA . MET A 1 110 ? 8.473 5.269 1.269 1.00 86.56 110 MET A CA 1
ATOM 874 C C . MET A 1 110 ? 8.382 6.205 2.483 1.00 86.56 110 MET A C 1
ATOM 876 O O . MET A 1 110 ? 7.704 7.241 2.426 1.00 86.56 110 MET A O 1
ATOM 880 N N . PRO A 1 111 ? 9.042 5.855 3.604 1.00 78.56 111 PRO A N 1
ATOM 881 C CA . PRO A 1 111 ? 9.107 6.740 4.747 1.00 78.56 111 PRO A CA 1
ATOM 882 C C . PRO A 1 111 ? 9.821 8.037 4.343 1.00 78.56 111 PRO A C 1
ATOM 884 O O . PRO A 1 111 ? 10.640 8.044 3.420 1.00 78.56 111 PRO A O 1
ATOM 887 N N . PRO A 1 112 ? 9.521 9.156 5.022 1.00 76.25 112 PRO A N 1
ATOM 888 C CA . PRO A 1 112 ? 10.192 10.413 4.740 1.00 76.25 112 PRO A CA 1
ATOM 889 C C . PRO A 1 112 ? 11.704 10.233 4.872 1.00 76.25 112 PRO A C 1
ATOM 891 O O . PRO A 1 112 ? 12.181 9.641 5.842 1.00 76.25 112 PRO A O 1
ATOM 894 N N . VAL A 1 113 ? 12.442 10.771 3.900 1.00 75.19 113 VAL A N 1
ATOM 895 C CA . VAL A 1 113 ? 13.907 10.759 3.905 1.00 75.19 113 VAL A CA 1
ATOM 896 C C . VAL A 1 113 ? 14.400 11.313 5.239 1.00 75.19 113 VAL A C 1
ATOM 898 O O . VAL A 1 113 ? 13.950 12.378 5.681 1.00 75.19 113 VAL A O 1
ATOM 901 N N . TYR A 1 114 ? 15.306 10.583 5.891 1.00 65.44 114 TYR A N 1
ATOM 902 C CA . TYR A 1 114 ? 15.899 11.018 7.148 1.00 65.44 114 TYR A CA 1
ATOM 903 C C . TYR A 1 114 ? 16.591 12.368 6.941 1.00 65.44 114 TYR A C 1
ATOM 905 O O . TYR A 1 114 ? 17.566 12.481 6.199 1.00 65.44 114 TYR A O 1
ATOM 913 N N . LYS A 1 115 ? 16.073 13.411 7.592 1.00 60.75 115 LYS A N 1
ATOM 914 C CA . LYS A 1 115 ? 16.733 14.713 7.646 1.00 60.75 115 LYS A CA 1
ATOM 915 C C . LYS A 1 115 ? 17.658 14.697 8.851 1.00 60.75 115 LYS A C 1
ATOM 917 O O . LYS A 1 115 ? 17.192 14.845 9.978 1.00 60.75 115 LYS A O 1
ATOM 922 N N . THR A 1 116 ? 18.954 14.510 8.624 1.00 52.44 116 THR A N 1
ATOM 923 C CA . THR A 1 116 ? 19.960 14.743 9.663 1.00 52.44 116 THR A CA 1
ATOM 924 C C . THR A 1 116 ? 19.811 16.191 10.125 1.00 52.44 116 THR A C 1
ATOM 926 O O . THR A 1 116 ? 19.961 17.107 9.315 1.00 52.44 116 THR A O 1
ATOM 929 N N . GLY A 1 117 ? 19.430 16.399 11.387 1.00 57.91 117 GLY A N 1
ATOM 930 C CA . GLY A 1 117 ? 19.283 17.737 11.954 1.00 57.91 117 GLY A CA 1
ATOM 931 C C . GLY A 1 117 ? 20.584 18.522 11.786 1.00 57.91 117 GLY A C 1
ATOM 932 O O . GLY A 1 117 ? 21.644 18.032 12.173 1.00 57.91 117 GLY A O 1
ATOM 933 N N . ARG A 1 118 ? 20.494 19.694 11.157 1.00 43.38 118 ARG A N 1
ATOM 934 C CA . ARG A 1 118 ? 21.516 20.740 11.237 1.00 43.38 118 ARG A CA 1
ATOM 935 C C . ARG A 1 118 ? 21.149 21.696 12.356 1.00 43.38 118 ARG A C 1
ATOM 937 O O . ARG A 1 118 ? 19.935 21.974 12.481 1.00 43.38 118 ARG A O 1
#

Radius of gyration: 20.62 Å; Cα contacts (8 Å, |Δi|>4): 126; chains: 1; bounding box: 52×36×52 Å

Nearest PDB structures (foldseek):
  3lph-assembly1_A  TM=5.240E-01  e=6.028E+00  Human immunodeficiency virus type 1 (HXB3 ISOLATE)
  3lph-assembly2_C  TM=5.089E-01  e=7.701E+00  Human immunodeficiency virus type 1 (HXB3 ISOLATE)

Foldseek 3Di:
DVVVLVVLVVVQDDDDDPDDDVVNVVSNVVSVVVVVVVVPDDPVNPWAFLVRDDDPADDPPDDPVPAFWWFFDFVVRPDTDIWGDNDPSWIFHDDPVDTDTTHTGTIDGDDPDDDPDD